Protein AF-A0A8T2GSZ9-F1 (afdb_monomer)

Radius of gyration: 18.35 Å; Cα contacts (8 Å, |Δi|>4): 164; chains: 1; bounding box: 49×45×43 Å

Nearest PDB structures (foldseek):
  5mc7-assembly2_B  TM=7.175E-01  e=2.423E-07  Homo sapiens
  3tjz-assembly2_F  TM=6.979E-01  e=1.659E-07  Bos taurus
  2hf6-assembly1_A  TM=7.114E-01  e=3.538E-07  Homo sapiens
  9c59-assembly1_S  TM=5.978E-01  e=2.427E-03  Homo sapiens

Secondary structure (DSSP, 8-state):
-PPPP-EEEEEEE-TTS-EEEEEE-SSS--SHHHHHHHHHHHHHHHTTS---SS-EEEEETTEEEEE-HHHHHHHTTT---HHHHHHTHHHHHHHHHHHEETTEE----HHHHHHHHHHS---TT--HHHHHHHHHHHHHHHHHHHHH--

Solvent-accessible surface area (backbone atoms only — not comparable to full-atom values): 8787 Å² total; per-residue (Å²): 133,83,75,79,90,49,35,35,35,41,42,30,60,47,100,86,47,48,80,73,49,75,50,74,66,54,78,89,51,86,42,70,72,51,41,55,53,49,48,45,52,49,39,69,64,52,73,77,62,81,83,74,91,44,42,46,75,44,79,52,96,93,33,34,37,35,40,40,58,48,31,50,26,61,66,47,74,71,49,78,46,75,64,53,47,60,78,42,42,69,57,51,53,43,34,47,52,51,28,36,54,98,30,40,82,73,48,50,53,30,68,59,36,37,55,59,38,64,68,71,60,95,59,97,85,70,66,68,62,56,55,53,49,51,49,53,49,50,54,50,50,53,53,51,56,58,64,71,76,103

Organism: NCBI:txid1240361

Mean predicted aligned error: 11.68 Å

InterPro domains:
  IPR011012 Longin-like domain superfamily [SSF64356] (7-116)
  IPR039652 Coatomer subunit zeta [PTHR11043] (69-149)

pLDDT: mean 74.86, std 14.47, range [41.53, 95.31]

Foldseek 3Di:
DDDDQFAQKEFEADPVLHGLDMDGLDCPQVDPVSVSVVSVVCCVVCVPPDDDQKFDQDQDPSHGYTYCHNLVCVLLVNDPDSVSCVVCVQLVVQLVCCQDDSRDGNDIHSVVSSVRSVVPPPDPPDDPVVVVVVVVVVVVVVVVVVVVVD

Sequence (150 aa):
MELPPKVKNILLLDSEGKRVAVKYYSDDWPTNSAQEAFEKSVFTKTQKTNARTEVEVTALENNIVVDSFDAVTLLLRSNVDKREALDNLDLIFLSFDEIIDGGIVLETDANVIAGKAGINSTDPNAPLSEQTISQALATAREHLTRSLMK

Structure (mmCIF, N/CA/C/O backbone):
data_AF-A0A8T2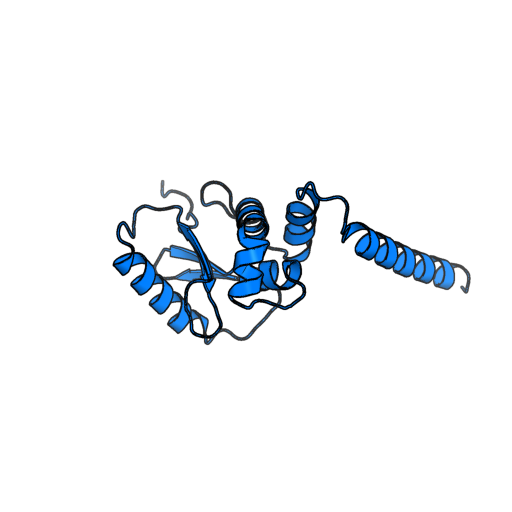GSZ9-F1
#
_entry.id   AF-A0A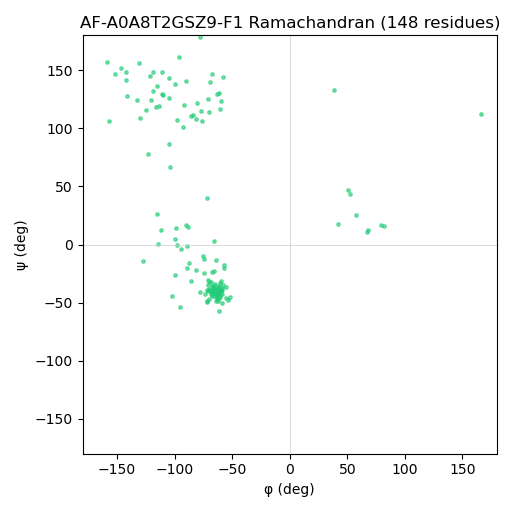8T2GSZ9-F1
#
loop_
_atom_site.group_PDB
_atom_site.id
_atom_site.type_symbol
_atom_site.label_atom_id
_atom_site.label_alt_id
_atom_site.label_comp_id
_atom_site.label_asym_id
_atom_site.label_entity_id
_atom_site.label_seq_id
_atom_site.pdbx_PDB_ins_code
_atom_site.Cartn_x
_atom_site.Cartn_y
_atom_site.Cartn_z
_atom_site.occupancy
_atom_site.B_iso_or_equiv
_atom_site.auth_seq_id
_atom_site.auth_comp_id
_atom_site.auth_asym_id
_atom_site.auth_atom_id
_atom_site.pdbx_PDB_model_num
ATOM 1 N N . MET A 1 1 ? -19.656 -19.171 11.816 1.00 56.03 1 MET A N 1
ATOM 2 C CA . MET A 1 1 ? -18.674 -19.284 10.722 1.00 56.03 1 MET A CA 1
ATOM 3 C C . MET A 1 1 ? -17.959 -17.950 10.673 1.00 56.03 1 MET A C 1
ATOM 5 O O . MET A 1 1 ? -18.612 -16.959 10.377 1.00 56.03 1 MET A O 1
ATOM 9 N N . GLU A 1 2 ? -16.704 -17.894 11.113 1.00 60.56 2 GLU A N 1
ATOM 10 C CA . GLU A 1 2 ? -15.903 -16.670 11.003 1.00 60.56 2 GLU A CA 1
ATOM 11 C C . GLU A 1 2 ? -15.588 -16.411 9.526 1.00 60.56 2 GLU A C 1
ATOM 13 O O . GLU A 1 2 ? -15.376 -17.353 8.758 1.00 60.56 2 GLU A O 1
ATOM 18 N N . LEU A 1 3 ? -15.637 -15.145 9.112 1.00 61.88 3 LEU A N 1
ATOM 19 C CA . LEU A 1 3 ? -15.224 -14.749 7.769 1.00 61.88 3 LEU A CA 1
ATOM 20 C C . LEU A 1 3 ? -13.705 -14.941 7.635 1.00 61.88 3 LEU A C 1
ATOM 22 O O . LEU A 1 3 ? -12.990 -14.739 8.618 1.00 61.88 3 LEU A O 1
ATOM 26 N N . PRO A 1 4 ? -13.199 -15.309 6.443 1.00 66.75 4 PRO A N 1
ATOM 27 C CA . PRO A 1 4 ? -11.762 -15.375 6.217 1.00 66.75 4 PRO A CA 1
ATOM 28 C C . PRO A 1 4 ? -11.133 -14.005 6.507 1.00 66.75 4 PRO A C 1
ATOM 30 O O . PRO A 1 4 ? -11.766 -12.975 6.239 1.00 66.75 4 PRO A O 1
ATOM 33 N N . PRO A 1 5 ? -9.913 -13.970 7.064 1.00 70.69 5 PRO A N 1
ATOM 34 C CA . PRO A 1 5 ? -9.266 -12.714 7.394 1.00 70.69 5 PRO A CA 1
ATOM 35 C C . PRO A 1 5 ? -9.028 -11.920 6.103 1.00 70.69 5 PRO A C 1
ATOM 37 O O . PRO A 1 5 ? -8.522 -12.455 5.117 1.00 70.69 5 PRO A O 1
ATOM 40 N N . LYS A 1 6 ? -9.450 -10.653 6.098 1.00 80.19 6 LYS A N 1
ATOM 41 C CA . LYS A 1 6 ? -9.321 -9.747 4.952 1.00 80.19 6 LYS A CA 1
ATOM 42 C C . LYS A 1 6 ? -8.203 -8.744 5.189 1.00 80.19 6 LYS A C 1
ATOM 44 O O . LYS A 1 6 ? -8.040 -8.245 6.306 1.00 80.19 6 LYS A O 1
ATOM 49 N N . VAL A 1 7 ? -7.478 -8.416 4.125 1.00 87.69 7 VAL A N 1
ATOM 50 C CA . VAL A 1 7 ? -6.577 -7.267 4.107 1.00 87.69 7 VAL A CA 1
ATOM 51 C C . VAL A 1 7 ? -7.388 -6.008 4.331 1.00 87.69 7 VAL A C 1
ATOM 53 O O . VAL A 1 7 ? -8.414 -5.793 3.687 1.00 87.69 7 VAL A O 1
ATOM 56 N N . LYS A 1 8 ? -6.924 -5.182 5.265 1.00 88.94 8 LYS A N 1
ATOM 57 C CA . LYS A 1 8 ? -7.578 -3.915 5.587 1.00 88.94 8 LYS A CA 1
ATOM 58 C C . LYS A 1 8 ? -6.901 -2.730 4.929 1.00 88.94 8 LYS A C 1
ATOM 60 O O . LYS A 1 8 ? -7.554 -1.719 4.692 1.00 88.94 8 LYS A O 1
ATOM 65 N N . ASN A 1 9 ? -5.612 -2.847 4.629 1.00 89.44 9 ASN A N 1
ATOM 66 C CA . ASN A 1 9 ? -4.873 -1.836 3.895 1.00 89.44 9 ASN A CA 1
ATOM 67 C C . ASN A 1 9 ? -3.617 -2.404 3.232 1.00 89.44 9 ASN A C 1
ATOM 69 O O . ASN A 1 9 ? -3.062 -3.419 3.653 1.00 89.44 9 ASN A O 1
ATOM 73 N N . ILE A 1 10 ? -3.188 -1.691 2.198 1.00 90.75 10 ILE A N 1
ATOM 74 C CA . ILE A 1 10 ? -1.859 -1.777 1.603 1.00 90.75 10 ILE A CA 1
ATOM 75 C C . ILE A 1 10 ? -1.199 -0.412 1.735 1.00 90.75 10 ILE A C 1
ATOM 77 O O . ILE A 1 10 ? -1.832 0.617 1.471 1.00 90.75 10 ILE A O 1
ATOM 81 N N . LEU A 1 11 ? 0.043 -0.412 2.207 1.00 89.50 11 LEU A N 1
ATOM 82 C CA . LEU A 1 11 ? 0.783 0.786 2.570 1.00 89.50 11 LEU A CA 1
ATOM 83 C C . LEU A 1 11 ? 2.070 0.869 1.744 1.00 89.50 11 LEU A C 1
ATOM 85 O O . LEU A 1 11 ? 2.722 -0.137 1.457 1.00 89.50 11 LEU A O 1
ATOM 89 N N . LEU A 1 12 ? 2.439 2.098 1.404 1.00 87.44 12 LEU A N 1
ATOM 90 C CA . LEU A 1 12 ? 3.773 2.474 0.966 1.00 87.44 12 LEU A CA 1
ATOM 91 C C . LEU A 1 12 ? 4.200 3.682 1.799 1.00 87.44 12 LEU A C 1
ATOM 93 O O . LEU A 1 12 ? 3.651 4.782 1.654 1.00 87.44 12 LEU A O 1
ATOM 97 N N . LEU A 1 13 ? 5.152 3.461 2.700 1.00 84.94 13 LEU A N 1
ATOM 98 C CA . LEU A 1 13 ? 5.709 4.485 3.579 1.00 84.94 13 LEU A CA 1
ATOM 99 C C . LEU A 1 13 ? 7.158 4.774 3.171 1.00 84.94 13 LEU A C 1
ATOM 101 O O . LEU A 1 13 ? 7.855 3.889 2.681 1.00 84.94 13 LEU A O 1
ATOM 105 N N . ASP A 1 14 ? 7.607 6.012 3.362 1.00 79.44 14 ASP A N 1
ATOM 106 C CA . ASP A 1 14 ? 9.018 6.360 3.202 1.00 79.44 14 ASP A CA 1
ATOM 107 C C . ASP A 1 14 ? 9.857 5.914 4.416 1.00 79.44 14 ASP A C 1
ATOM 109 O O . ASP A 1 14 ? 9.351 5.363 5.398 1.00 79.44 14 ASP A O 1
ATOM 113 N N . SER A 1 15 ? 11.167 6.165 4.362 1.00 75.69 15 SER A N 1
ATOM 114 C CA . SER A 1 15 ? 12.111 5.800 5.426 1.00 75.69 15 SER A CA 1
ATOM 115 C C . SER A 1 15 ? 11.873 6.521 6.759 1.00 75.69 15 SER A C 1
ATOM 117 O O . SER A 1 15 ? 12.429 6.106 7.777 1.00 75.69 15 SER A O 1
ATOM 119 N N . GLU A 1 16 ? 11.052 7.573 6.779 1.00 80.88 16 GLU A N 1
ATOM 120 C CA . GLU A 1 16 ? 10.641 8.296 7.986 1.00 80.88 16 GLU A CA 1
ATOM 121 C C . GLU A 1 16 ? 9.261 7.834 8.495 1.00 80.88 16 GLU A C 1
ATOM 123 O O . GLU A 1 16 ? 8.776 8.327 9.518 1.00 80.88 16 GLU A O 1
ATOM 128 N N . GLY A 1 17 ? 8.624 6.880 7.808 1.00 79.81 17 GLY A N 1
ATOM 129 C CA . GLY A 1 17 ? 7.296 6.365 8.136 1.00 79.81 17 GLY A CA 1
ATOM 130 C C . GLY A 1 17 ? 6.161 7.267 7.674 1.00 79.81 17 GLY A C 1
ATOM 131 O O . GLY A 1 17 ? 5.033 7.149 8.159 1.00 79.81 17 GLY A O 1
ATOM 132 N N . LYS A 1 18 ? 6.441 8.197 6.761 1.00 85.56 18 LYS A N 1
ATOM 133 C CA . LYS A 1 18 ? 5.436 9.079 6.185 1.00 85.56 18 LYS A CA 1
ATOM 134 C C . LYS A 1 18 ? 4.835 8.439 4.940 1.00 85.56 18 LYS A C 1
ATOM 136 O O . LYS A 1 18 ? 5.511 7.818 4.127 1.00 85.56 18 LYS A O 1
ATOM 141 N N . ARG A 1 19 ? 3.523 8.615 4.796 1.00 88.88 19 ARG A N 1
ATOM 142 C CA . ARG A 1 19 ? 2.737 8.073 3.689 1.00 88.88 19 ARG A CA 1
ATOM 143 C C . ARG A 1 19 ? 3.238 8.586 2.337 1.00 88.88 19 ARG A C 1
ATOM 145 O O . ARG A 1 19 ? 3.232 9.796 2.091 1.00 88.88 19 ARG A O 1
ATOM 152 N N . VAL A 1 20 ? 3.584 7.648 1.459 1.00 87.12 20 VAL A N 1
ATOM 153 C CA . VAL A 1 20 ? 3.784 7.877 0.024 1.00 87.12 20 VAL A CA 1
ATOM 154 C C . VAL A 1 20 ? 2.491 7.540 -0.718 1.00 87.12 20 VAL A C 1
ATOM 156 O O . VAL A 1 20 ? 1.934 8.403 -1.391 1.00 87.12 20 VAL A O 1
ATOM 159 N N . ALA A 1 21 ? 1.963 6.330 -0.515 1.00 88.69 21 ALA A N 1
ATOM 160 C CA . ALA A 1 21 ? 0.679 5.882 -1.051 1.00 88.69 21 ALA A CA 1
ATOM 161 C C . ALA A 1 21 ? -0.012 4.917 -0.076 1.00 88.69 21 ALA A C 1
ATOM 163 O O . ALA A 1 21 ? 0.639 4.230 0.709 1.00 88.69 21 ALA A O 1
ATOM 164 N N . VAL A 1 22 ? -1.344 4.879 -0.105 1.00 91.50 22 VAL A N 1
ATOM 165 C CA . VAL A 1 22 ? -2.143 3.960 0.716 1.00 91.50 22 VAL A CA 1
ATOM 166 C C . VAL A 1 22 ? -3.464 3.642 0.033 1.00 91.50 22 VAL A C 1
ATOM 168 O O . VAL A 1 22 ? -4.060 4.515 -0.601 1.00 91.50 22 VAL A O 1
ATOM 171 N N . LYS A 1 23 ? -3.957 2.418 0.219 1.00 91.56 23 LYS A N 1
ATOM 172 C CA . LYS A 1 23 ? -5.334 2.038 -0.109 1.00 91.56 23 LYS A CA 1
ATOM 173 C C . LYS A 1 23 ? -5.934 1.266 1.064 1.00 91.56 23 LYS A C 1
ATOM 175 O O . LYS A 1 23 ? -5.364 0.275 1.517 1.00 91.56 23 LYS A O 1
ATOM 180 N N . TYR A 1 24 ? -7.067 1.752 1.567 1.00 91.69 24 TYR A N 1
ATOM 181 C CA . TYR A 1 24 ? -7.829 1.135 2.652 1.00 91.69 24 TYR A CA 1
ATOM 182 C C . TYR A 1 24 ? -9.008 0.341 2.078 1.00 91.69 24 TYR A C 1
ATOM 184 O O . TYR A 1 24 ? -9.693 0.806 1.170 1.00 91.69 24 TYR A O 1
ATOM 192 N N . TYR A 1 25 ? -9.240 -0.848 2.631 1.00 89.38 25 TYR A N 1
ATOM 193 C CA . TYR A 1 25 ? -10.315 -1.776 2.259 1.00 89.38 25 TYR A CA 1
ATOM 194 C C . TYR A 1 25 ? -11.340 -1.977 3.391 1.00 89.38 25 TYR A C 1
ATOM 196 O O . TYR A 1 25 ? -12.282 -2.753 3.235 1.00 89.38 25 TYR A O 1
ATOM 204 N N . SER A 1 26 ? -11.159 -1.303 4.535 1.00 87.50 26 SER A N 1
ATOM 205 C CA . SER A 1 26 ? -12.114 -1.271 5.648 1.00 87.50 26 SER A CA 1
ATOM 206 C C . SER A 1 26 ? -12.384 0.158 6.121 1.00 87.50 26 SER A C 1
ATOM 208 O O . SER A 1 26 ? -11.540 1.045 5.986 1.00 87.50 26 SER A O 1
ATOM 210 N N . ASP A 1 27 ? -13.549 0.352 6.741 1.00 89.38 27 ASP A N 1
ATOM 211 C CA . ASP A 1 27 ? -13.983 1.633 7.313 1.00 89.38 27 ASP A CA 1
ATOM 212 C C . ASP A 1 27 ? -13.530 1.822 8.777 1.00 89.38 27 ASP A C 1
ATOM 214 O O . ASP A 1 27 ? -14.031 2.696 9.486 1.00 89.38 27 ASP A O 1
ATOM 218 N N . ASP A 1 28 ? -12.576 1.011 9.251 1.00 89.12 28 ASP A N 1
ATOM 219 C CA . ASP A 1 28 ? -12.120 1.022 10.651 1.00 89.12 28 ASP A CA 1
ATOM 220 C C . ASP A 1 28 ? -11.410 2.339 11.034 1.00 89.12 28 ASP A C 1
ATOM 222 O O . ASP A 1 28 ? -11.365 2.710 12.209 1.00 89.12 28 ASP A O 1
ATOM 226 N N . TRP A 1 29 ? -10.884 3.072 10.043 1.00 92.81 29 TRP A N 1
ATOM 227 C CA . TRP A 1 29 ? -10.216 4.369 10.211 1.00 92.81 29 TRP A CA 1
ATOM 228 C C . TRP A 1 29 ? -10.891 5.451 9.351 1.00 92.81 29 TRP A C 1
ATOM 230 O O . TRP A 1 29 ? -10.365 5.835 8.302 1.00 92.81 29 TRP A O 1
ATOM 240 N N . PRO A 1 30 ? -12.048 5.986 9.789 1.00 92.44 30 PRO A N 1
ATOM 241 C CA . PRO A 1 30 ? -12.880 6.882 8.979 1.00 92.44 30 PRO A CA 1
ATOM 242 C C . PRO A 1 30 ? -12.325 8.309 8.854 1.00 92.44 30 PRO A C 1
ATOM 244 O O . PRO A 1 30 ? -12.842 9.113 8.082 1.00 92.44 30 PRO A O 1
ATOM 247 N N . THR A 1 31 ? -11.297 8.661 9.631 1.00 95.31 31 THR A N 1
ATOM 248 C CA . THR A 1 31 ? -10.676 9.993 9.598 1.00 95.31 31 THR A CA 1
ATOM 249 C C . THR A 1 31 ? -9.214 9.888 9.199 1.00 95.31 31 THR A C 1
ATOM 251 O O . THR A 1 31 ? -8.535 8.930 9.570 1.00 95.31 31 THR A O 1
ATOM 254 N N . ASN A 1 32 ? -8.695 10.915 8.520 1.00 92.44 32 ASN A N 1
ATOM 255 C CA . ASN A 1 32 ? -7.278 10.946 8.156 1.00 92.44 32 ASN A CA 1
ATOM 256 C C . ASN A 1 32 ? -6.368 10.874 9.399 1.00 92.44 32 ASN A C 1
ATOM 258 O O . ASN A 1 32 ? -5.397 10.130 9.419 1.00 92.44 32 ASN A O 1
ATOM 262 N N . SER A 1 33 ? -6.739 11.550 10.493 1.00 94.56 33 SER A N 1
ATOM 263 C CA . SER A 1 33 ? -5.971 11.476 11.743 1.00 94.56 33 SER A CA 1
ATOM 264 C C . SER A 1 33 ? -5.900 10.055 12.317 1.00 94.56 33 SER A C 1
ATOM 266 O O . SER A 1 33 ? -4.875 9.694 12.893 1.00 94.56 33 SER A O 1
ATOM 268 N N . ALA A 1 34 ? -6.963 9.254 12.181 1.00 93.56 34 ALA A N 1
ATOM 269 C CA . ALA A 1 34 ? -6.964 7.861 12.623 1.00 93.56 34 ALA A CA 1
ATOM 270 C C . ALA A 1 34 ? -6.091 6.977 11.715 1.00 93.56 34 ALA A C 1
ATOM 272 O O . ALA A 1 34 ? -5.356 6.134 12.225 1.00 93.56 34 ALA A O 1
ATOM 273 N N . GLN A 1 35 ? -6.124 7.211 10.399 1.00 93.44 35 GLN A N 1
ATOM 274 C CA . GLN A 1 35 ? -5.262 6.530 9.425 1.00 93.44 35 GLN A CA 1
ATOM 275 C C . GLN A 1 35 ? -3.778 6.819 9.687 1.00 93.44 35 GLN A C 1
ATOM 277 O O . GLN A 1 35 ? -2.979 5.899 9.813 1.00 93.44 35 GLN A O 1
ATOM 282 N N . GLU A 1 36 ? -3.408 8.090 9.867 1.00 92.38 36 GLU A N 1
ATOM 283 C CA . GL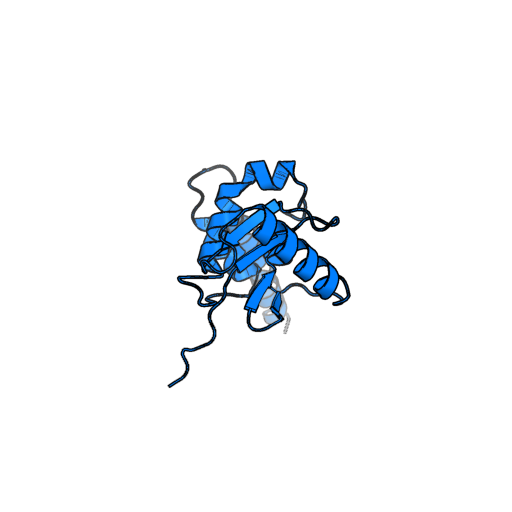U A 1 36 ? -2.025 8.489 10.162 1.00 92.38 36 GLU A CA 1
ATOM 284 C C . GLU A 1 36 ? -1.517 7.908 11.491 1.00 92.38 36 GLU A C 1
ATOM 286 O O . GLU A 1 36 ? -0.350 7.529 11.607 1.00 92.38 36 GLU A O 1
ATOM 291 N N . ALA A 1 37 ? -2.374 7.834 12.514 1.00 92.06 37 ALA A N 1
ATOM 292 C CA . ALA A 1 37 ? -2.019 7.208 13.786 1.00 92.06 37 ALA A CA 1
ATOM 293 C C . ALA A 1 37 ? -1.766 5.700 13.622 1.00 92.06 37 ALA A C 1
ATOM 295 O O . ALA A 1 37 ? -0.797 5.175 14.178 1.00 92.06 37 ALA A O 1
ATOM 296 N N . PHE A 1 38 ? -2.602 5.019 12.834 1.00 91.06 38 PHE A N 1
ATOM 297 C CA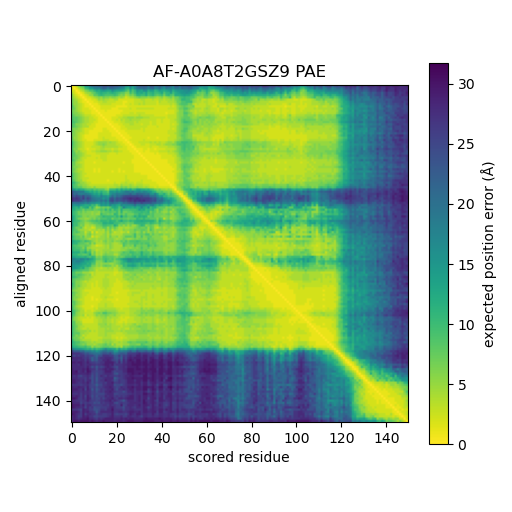 . PHE A 1 38 ? -2.427 3.607 12.518 1.00 91.06 38 PHE A CA 1
ATOM 298 C C . PHE A 1 38 ? -1.142 3.355 11.718 1.00 91.06 38 PHE A C 1
ATOM 300 O O . PHE A 1 38 ? -0.336 2.523 12.128 1.00 91.06 38 PHE A O 1
ATOM 307 N N . GLU A 1 39 ? -0.891 4.120 10.657 1.00 90.44 39 GLU A N 1
ATOM 308 C CA . GLU A 1 39 ? 0.325 4.037 9.832 1.00 90.44 39 GLU A CA 1
ATOM 309 C C . GLU A 1 39 ? 1.600 4.203 10.660 1.00 90.44 39 GLU A C 1
ATOM 311 O O . GLU A 1 39 ? 2.515 3.386 10.564 1.00 90.44 39 GLU A O 1
ATOM 316 N N . LYS A 1 40 ? 1.636 5.197 11.557 1.00 88.50 40 LYS A N 1
ATOM 317 C CA . LYS A 1 40 ? 2.756 5.375 12.495 1.00 88.50 40 LYS A CA 1
ATOM 318 C C . LYS A 1 40 ? 2.952 4.158 13.395 1.00 88.50 40 LYS A C 1
ATOM 320 O O . LYS A 1 40 ? 4.090 3.785 13.689 1.00 88.50 40 LYS A O 1
ATOM 325 N N . SER A 1 41 ? 1.857 3.542 13.846 1.00 87.38 41 SER A N 1
ATOM 326 C CA . SER A 1 41 ? 1.913 2.338 14.679 1.00 87.38 41 SER A CA 1
ATOM 327 C C . SER A 1 41 ? 2.451 1.131 13.907 1.00 87.38 41 SER A C 1
ATOM 329 O O . SER A 1 41 ? 3.267 0.395 14.459 1.00 87.38 41 SER A O 1
ATOM 331 N N . VAL A 1 42 ? 2.052 0.968 12.638 1.00 85.12 42 VAL A N 1
ATOM 332 C CA . VAL A 1 42 ? 2.567 -0.071 11.737 1.00 85.12 42 VAL A CA 1
ATOM 333 C C . VAL A 1 42 ? 4.059 0.135 11.548 1.00 85.12 42 VAL A C 1
ATOM 335 O O . VAL A 1 42 ? 4.828 -0.739 11.931 1.00 85.12 42 VAL A O 1
ATOM 338 N N . PHE A 1 43 ? 4.465 1.319 11.083 1.00 84.25 43 PHE A N 1
ATOM 339 C CA . PHE A 1 43 ? 5.863 1.647 10.820 1.00 84.25 43 PHE A CA 1
ATOM 340 C C . PHE A 1 43 ? 6.755 1.380 12.033 1.00 84.25 43 PHE A C 1
ATOM 342 O O . PHE A 1 43 ? 7.766 0.698 11.933 1.00 84.25 43 PHE A O 1
ATOM 349 N N . THR A 1 44 ? 6.350 1.839 13.220 1.00 84.06 44 THR A N 1
ATOM 350 C CA . THR A 1 44 ? 7.126 1.635 14.455 1.00 84.06 44 THR A CA 1
ATOM 351 C C . THR A 1 44 ? 7.310 0.151 14.791 1.00 84.06 44 THR A C 1
ATOM 353 O O . THR A 1 44 ? 8.329 -0.238 15.369 1.00 84.06 44 THR A O 1
ATOM 356 N N . LYS A 1 45 ? 6.319 -0.686 14.465 1.00 80.25 45 LYS A N 1
ATOM 357 C CA . LYS A 1 45 ? 6.332 -2.120 14.765 1.00 80.25 45 LYS A CA 1
ATOM 358 C C . LYS A 1 45 ? 7.049 -2.940 13.690 1.00 80.25 45 LYS A C 1
ATOM 360 O O . LYS A 1 45 ? 7.674 -3.933 14.051 1.00 80.25 45 LYS A O 1
ATOM 365 N N . THR A 1 46 ? 7.012 -2.519 12.426 1.00 74.94 46 THR A N 1
ATOM 366 C CA . THR A 1 46 ? 7.660 -3.213 11.300 1.00 74.94 46 THR A CA 1
ATOM 367 C C . THR A 1 46 ? 9.109 -2.770 11.071 1.00 74.94 46 THR A C 1
ATOM 369 O O . THR A 1 46 ? 9.901 -3.555 10.566 1.00 74.94 46 THR A O 1
ATOM 372 N N . GLN A 1 47 ? 9.528 -1.593 11.564 1.00 67.44 47 GLN A N 1
ATOM 373 C CA . GLN A 1 47 ? 10.907 -1.075 11.436 1.00 67.44 47 GLN A CA 1
ATOM 374 C C . GLN A 1 47 ? 11.995 -2.011 12.015 1.00 67.44 47 GLN A C 1
ATOM 376 O O . GLN A 1 47 ? 13.176 -1.857 11.711 1.00 67.44 47 GLN A O 1
ATOM 381 N N . LYS A 1 48 ? 11.630 -2.977 12.871 1.00 57.28 48 LYS A N 1
ATOM 382 C CA . LYS A 1 48 ? 12.564 -3.947 13.476 1.00 57.28 48 LYS A CA 1
ATOM 383 C C . LYS A 1 48 ? 12.678 -5.272 12.712 1.00 57.28 48 LYS A C 1
ATOM 385 O O . LYS A 1 48 ? 13.487 -6.114 13.111 1.00 57.28 48 LYS A O 1
ATOM 390 N N . THR A 1 49 ? 11.898 -5.475 11.654 1.00 55.56 49 THR A N 1
ATOM 391 C CA . THR A 1 49 ? 11.939 -6.695 10.845 1.00 55.56 49 THR A CA 1
ATOM 392 C C . THR A 1 49 ? 13.035 -6.546 9.787 1.00 55.56 49 THR A C 1
ATOM 394 O O . THR A 1 49 ? 12.963 -5.707 8.896 1.00 55.56 49 THR A O 1
ATOM 397 N N . ASN A 1 50 ? 14.119 -7.314 9.922 1.00 42.25 50 ASN A N 1
ATOM 398 C CA . ASN A 1 50 ? 15.219 -7.307 8.955 1.00 42.25 50 ASN A CA 1
ATOM 399 C C . ASN A 1 50 ? 14.778 -7.955 7.628 1.00 42.25 50 ASN A C 1
ATOM 401 O O . ASN A 1 50 ? 14.581 -9.165 7.613 1.00 42.25 50 ASN A O 1
ATOM 405 N N . ALA A 1 51 ? 14.725 -7.138 6.567 1.00 48.78 51 ALA A N 1
ATOM 406 C CA . ALA A 1 51 ? 14.927 -7.395 5.128 1.00 48.78 51 ALA A CA 1
ATOM 407 C C . ALA A 1 51 ? 14.411 -8.709 4.496 1.00 48.78 51 ALA A C 1
ATOM 409 O O . ALA A 1 51 ? 14.827 -9.782 4.930 1.00 48.78 51 ALA A O 1
ATOM 410 N N . ARG A 1 52 ? 13.726 -8.614 3.336 1.00 48.09 52 ARG A N 1
ATOM 411 C CA . ARG A 1 52 ? 14.027 -9.342 2.068 1.00 48.09 52 ARG A CA 1
ATOM 412 C C . ARG A 1 52 ? 12.868 -9.279 1.059 1.00 4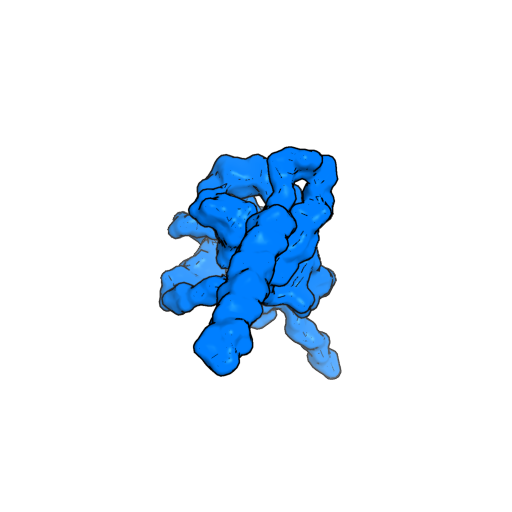8.09 52 ARG A C 1
ATOM 414 O O . ARG A 1 52 ? 11.893 -9.979 1.258 1.00 48.09 52 ARG A O 1
ATOM 421 N N . THR A 1 53 ? 13.087 -8.571 -0.049 1.00 50.38 53 THR A N 1
ATOM 422 C CA . THR A 1 53 ? 12.719 -8.865 -1.460 1.00 50.38 53 THR A CA 1
ATOM 423 C C . THR A 1 53 ? 11.328 -9.454 -1.788 1.00 50.38 53 THR A C 1
ATOM 425 O O . THR A 1 53 ? 11.146 -9.974 -2.888 1.00 50.38 53 THR A O 1
ATOM 428 N N . GLU A 1 54 ? 10.349 -9.369 -0.895 1.00 54.75 54 GLU A N 1
ATOM 429 C CA . GLU A 1 54 ? 8.996 -9.919 -1.020 1.00 54.75 54 GLU A CA 1
ATOM 430 C C . GLU A 1 54 ? 7.998 -8.933 -0.403 1.00 54.75 54 GLU A C 1
ATOM 432 O O . GLU A 1 54 ? 8.316 -8.220 0.548 1.00 54.75 54 GLU A O 1
ATOM 437 N N . VAL A 1 55 ? 6.773 -8.892 -0.937 1.00 55.38 55 VAL A N 1
ATOM 438 C CA . VAL A 1 55 ? 5.685 -8.116 -0.327 1.00 55.38 55 VAL A CA 1
ATOM 439 C C . VAL A 1 55 ? 5.428 -8.652 1.085 1.00 55.38 55 VAL A C 1
ATOM 441 O O . VAL A 1 55 ? 5.021 -9.804 1.255 1.00 55.38 55 VAL A O 1
ATOM 444 N N . GLU A 1 56 ? 5.654 -7.823 2.107 1.00 71.75 56 GLU A N 1
ATOM 445 C CA . GLU A 1 56 ? 5.520 -8.255 3.498 1.00 71.75 56 GLU A CA 1
ATOM 446 C C . GLU A 1 56 ? 4.042 -8.221 3.906 1.00 71.75 56 GLU A C 1
ATOM 448 O O . GLU A 1 56 ? 3.439 -7.159 4.086 1.00 71.75 56 GLU A O 1
ATOM 453 N N . VAL A 1 57 ? 3.442 -9.405 4.052 1.00 74.12 57 VAL A N 1
ATOM 454 C CA . VAL A 1 57 ? 2.086 -9.565 4.589 1.00 74.12 57 VAL A CA 1
ATOM 455 C C . VAL A 1 57 ? 2.181 -9.800 6.093 1.00 74.12 57 VAL A C 1
ATOM 457 O O . VAL A 1 57 ? 2.437 -10.916 6.548 1.00 74.12 57 VAL A O 1
ATOM 460 N N . THR A 1 58 ? 1.934 -8.755 6.878 1.00 74.88 58 THR A N 1
ATOM 461 C CA . THR A 1 58 ? 2.056 -8.802 8.337 1.00 74.88 58 THR A CA 1
ATOM 462 C C . THR A 1 58 ? 0.691 -8.717 9.008 1.00 74.88 58 THR A C 1
ATOM 464 O O . THR A 1 58 ? -0.116 -7.822 8.756 1.00 74.88 58 THR A O 1
ATOM 467 N N . ALA A 1 59 ? 0.427 -9.667 9.906 1.00 73.38 59 ALA A N 1
ATOM 468 C CA . ALA A 1 59 ? -0.739 -9.635 10.776 1.00 73.38 59 ALA A CA 1
ATOM 469 C C . ALA A 1 59 ? -0.434 -8.775 12.011 1.00 73.38 59 ALA A C 1
ATOM 471 O O . ALA A 1 59 ? 0.353 -9.164 12.876 1.00 73.38 59 ALA A O 1
ATOM 472 N N . LEU A 1 60 ? -1.079 -7.614 12.113 1.00 69.38 60 LEU A N 1
ATOM 473 C CA . LEU A 1 60 ? -0.930 -6.687 13.226 1.00 69.38 60 LEU A CA 1
ATOM 474 C C . LEU A 1 60 ? -2.282 -6.373 13.867 1.00 69.38 60 LEU A C 1
ATOM 476 O O . LEU A 1 60 ? -3.127 -5.733 13.250 1.00 69.38 60 LEU A O 1
ATOM 480 N N . GLU A 1 61 ? -2.468 -6.766 15.131 1.00 63.97 61 GLU A N 1
ATOM 481 C CA . GLU A 1 61 ? -3.665 -6.421 15.925 1.00 63.97 61 GLU A CA 1
ATOM 482 C C . GLU A 1 61 ? -4.982 -6.740 15.187 1.00 63.97 61 GLU A C 1
ATOM 484 O O . GLU A 1 61 ? -5.893 -5.919 15.121 1.00 63.97 61 GLU A O 1
ATOM 489 N N . ASN A 1 62 ? -5.067 -7.943 14.606 1.00 64.62 62 ASN A N 1
ATOM 490 C CA . ASN A 1 62 ? -6.190 -8.432 13.785 1.00 64.62 62 ASN A CA 1
ATOM 491 C C . ASN A 1 62 ? -6.371 -7.722 12.431 1.00 64.62 62 ASN A C 1
ATOM 493 O O . ASN A 1 62 ? -7.389 -7.905 11.761 1.00 64.62 62 ASN A O 1
ATOM 497 N N . ASN A 1 63 ? -5.392 -6.930 12.008 1.00 70.38 63 ASN A N 1
ATOM 498 C CA . ASN A 1 63 ? -5.344 -6.317 10.690 1.00 70.38 63 ASN A CA 1
ATOM 499 C C . ASN A 1 63 ? -4.305 -7.069 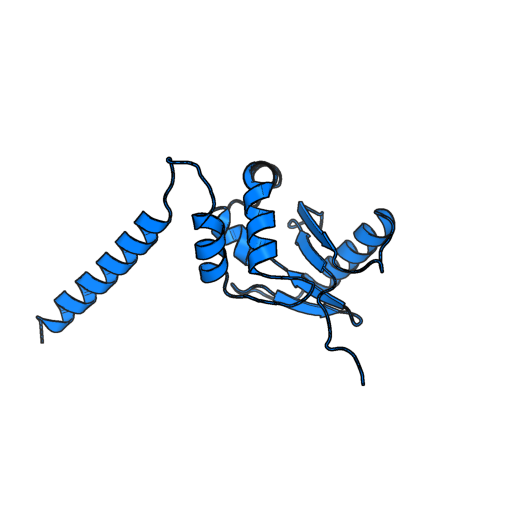9.861 1.00 70.38 63 ASN A C 1
ATOM 501 O O . ASN A 1 63 ? -3.163 -7.206 10.293 1.00 70.38 63 ASN A O 1
ATOM 505 N N . ILE A 1 64 ? -4.684 -7.553 8.680 1.00 78.25 64 ILE A N 1
ATOM 506 C CA . ILE A 1 64 ? -3.682 -7.927 7.684 1.00 78.25 64 ILE A CA 1
ATOM 507 C C . ILE A 1 64 ? -3.255 -6.630 6.999 1.00 78.25 64 ILE A C 1
ATOM 509 O O . ILE A 1 64 ? -4.102 -5.903 6.468 1.00 78.25 64 ILE A O 1
ATOM 513 N N . VAL A 1 65 ? -1.959 -6.351 7.078 1.00 76.56 65 VAL A N 1
ATOM 514 C CA . VAL A 1 65 ? -1.284 -5.195 6.492 1.00 76.56 65 VAL A CA 1
ATOM 515 C C . VAL A 1 65 ? -0.326 -5.707 5.432 1.00 76.56 65 VAL A C 1
ATOM 517 O O . VAL A 1 65 ? 0.364 -6.701 5.651 1.00 76.56 65 VAL A O 1
ATOM 520 N N . VAL A 1 66 ? -0.304 -5.030 4.293 1.00 78.75 66 VAL A N 1
ATOM 521 C CA . VAL A 1 66 ? 0.575 -5.368 3.177 1.00 78.75 66 VAL A CA 1
ATOM 522 C C . VAL A 1 66 ? 1.546 -4.217 2.951 1.00 78.75 66 VAL A C 1
ATOM 524 O O . VAL A 1 66 ? 1.112 -3.100 2.660 1.00 78.75 66 VAL A O 1
ATOM 527 N N . ASP A 1 67 ? 2.841 -4.483 3.109 1.00 78.75 67 ASP A N 1
ATOM 528 C CA . ASP A 1 67 ? 3.908 -3.553 2.741 1.00 78.75 67 ASP A CA 1
ATOM 529 C C . ASP A 1 67 ? 4.365 -3.831 1.306 1.00 78.75 67 ASP A C 1
ATOM 531 O O . ASP A 1 67 ? 4.795 -4.931 0.959 1.00 78.75 67 ASP A O 1
ATOM 535 N N . SER A 1 68 ? 4.233 -2.815 0.460 1.00 80.19 68 SER A N 1
ATOM 536 C CA . SER A 1 68 ? 4.501 -2.888 -0.978 1.00 80.19 68 SER A CA 1
ATOM 537 C C . SER A 1 68 ? 5.872 -2.339 -1.376 1.00 80.19 68 SER A C 1
AT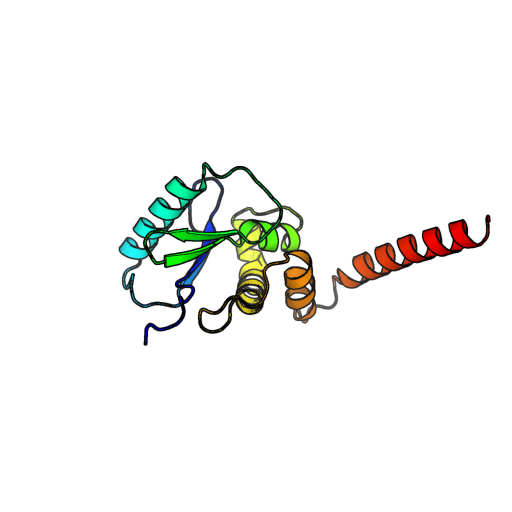OM 539 O O . SER A 1 68 ? 6.165 -2.264 -2.573 1.00 80.19 68 SER A O 1
ATOM 541 N N . PHE A 1 69 ? 6.711 -1.952 -0.405 1.00 78.19 69 PHE A N 1
ATOM 542 C CA . PHE A 1 69 ? 7.970 -1.251 -0.660 1.00 78.19 69 PHE A CA 1
ATOM 543 C C . PHE A 1 69 ? 8.858 -1.961 -1.687 1.00 78.19 69 PHE A C 1
ATOM 545 O O . PHE A 1 69 ? 9.336 -1.315 -2.617 1.00 78.19 69 PHE A O 1
ATOM 552 N N . ASP A 1 70 ? 9.031 -3.281 -1.592 1.00 71.38 70 ASP A N 1
ATOM 553 C CA . ASP A 1 70 ? 9.882 -4.041 -2.518 1.00 71.38 70 ASP A CA 1
ATOM 554 C C . ASP A 1 70 ? 9.321 -4.085 -3.950 1.00 71.38 70 ASP A C 1
ATOM 556 O O . ASP A 1 70 ? 10.061 -3.868 -4.915 1.00 71.38 70 ASP A O 1
ATOM 560 N N . ALA A 1 71 ? 8.008 -4.297 -4.106 1.00 71.44 71 ALA A N 1
ATOM 561 C CA . ALA A 1 71 ? 7.349 -4.308 -5.414 1.00 71.44 71 ALA A CA 1
ATOM 562 C C . ALA A 1 71 ? 7.433 -2.934 -6.100 1.00 71.44 71 ALA A C 1
ATOM 564 O O . ALA A 1 71 ? 7.763 -2.838 -7.284 1.00 71.44 71 ALA A O 1
ATOM 565 N N . VAL A 1 72 ? 7.213 -1.860 -5.339 1.00 77.38 72 VAL A N 1
ATOM 566 C CA . VAL A 1 72 ? 7.321 -0.486 -5.845 1.00 77.38 72 VAL A CA 1
ATOM 567 C C . VAL A 1 72 ? 8.778 -0.110 -6.123 1.00 77.38 72 VAL A C 1
ATOM 569 O O . VAL A 1 72 ? 9.065 0.515 -7.140 1.00 77.38 72 VAL A O 1
ATOM 572 N N . THR A 1 73 ? 9.725 -0.542 -5.290 1.00 76.38 73 THR A N 1
ATOM 573 C CA . THR A 1 73 ? 11.163 -0.328 -5.518 1.00 76.38 73 THR A CA 1
ATOM 574 C C . THR A 1 73 ? 11.621 -0.963 -6.827 1.00 76.38 73 THR A C 1
ATOM 576 O O . THR A 1 73 ? 12.403 -0.356 -7.562 1.00 76.38 73 THR A O 1
ATOM 579 N N . LEU A 1 74 ? 11.126 -2.161 -7.148 1.00 72.75 74 LEU A N 1
ATOM 580 C CA . LEU A 1 74 ? 11.424 -2.821 -8.416 1.00 72.75 74 LEU A CA 1
ATOM 581 C C . LEU A 1 74 ? 10.839 -2.049 -9.610 1.00 72.75 74 LEU A C 1
ATOM 583 O O . LEU A 1 74 ? 11.543 -1.824 -10.595 1.00 72.75 74 LEU A O 1
ATOM 587 N N . LEU A 1 75 ? 9.586 -1.593 -9.501 1.00 73.56 75 LEU A N 1
ATOM 588 C CA . LEU A 1 75 ? 8.909 -0.793 -10.529 1.00 73.56 75 LEU A CA 1
ATOM 589 C C . LEU A 1 75 ? 9.610 0.550 -10.788 1.00 73.56 75 LEU A C 1
ATOM 591 O O . LEU A 1 75 ? 9.803 0.934 -11.940 1.00 73.56 75 LEU A O 1
ATOM 595 N N . LEU A 1 76 ? 10.055 1.226 -9.727 1.00 73.06 76 LEU A N 1
ATOM 596 C CA . LEU A 1 76 ? 10.703 2.541 -9.790 1.00 73.06 76 LEU A CA 1
ATOM 597 C C . LEU A 1 76 ? 12.233 2.463 -9.932 1.00 73.06 76 LEU A C 1
ATOM 599 O O . LEU A 1 76 ? 12.937 3.441 -9.684 1.00 73.06 76 LEU A O 1
ATOM 603 N N . ARG A 1 77 ? 12.781 1.302 -10.325 1.00 71.00 77 ARG A N 1
ATOM 604 C CA . ARG A 1 77 ? 14.224 1.096 -10.578 1.00 71.00 77 ARG A CA 1
ATOM 605 C C . ARG A 1 77 ? 15.114 1.544 -9.410 1.00 71.00 77 ARG A C 1
ATOM 607 O O . ARG A 1 77 ? 16.152 2.175 -9.605 1.00 71.00 77 ARG A O 1
ATOM 614 N N . SER A 1 78 ? 14.695 1.205 -8.194 1.00 68.50 78 SER A N 1
ATOM 615 C CA . SER A 1 78 ? 15.366 1.544 -6.934 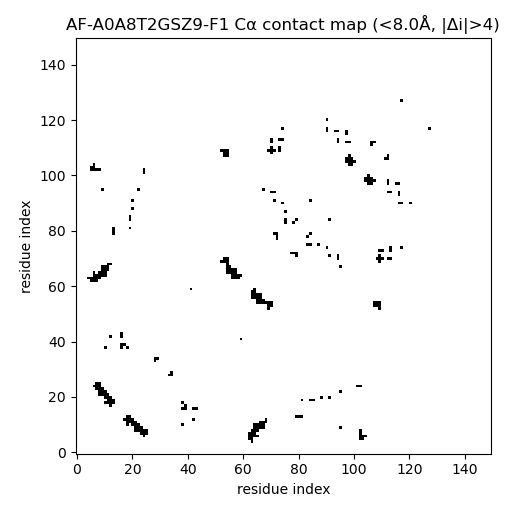1.00 68.50 78 SER A CA 1
ATOM 616 C C . SER A 1 78 ? 15.379 3.029 -6.555 1.00 68.50 78 SER A C 1
ATOM 618 O O . SER A 1 78 ? 16.058 3.383 -5.591 1.00 68.50 78 SER A O 1
ATOM 620 N N . ASN A 1 79 ? 14.619 3.890 -7.242 1.00 67.56 79 ASN A N 1
ATOM 621 C CA . ASN A 1 79 ? 14.429 5.279 -6.833 1.00 67.56 79 ASN A CA 1
ATOM 622 C C . ASN A 1 79 ? 13.036 5.489 -6.221 1.00 67.56 79 ASN A C 1
ATOM 624 O O . ASN A 1 79 ? 12.093 5.867 -6.905 1.00 67.56 79 ASN A O 1
ATOM 628 N N . VAL A 1 80 ? 12.895 5.238 -4.918 1.00 68.38 80 VAL A N 1
ATOM 629 C CA . VAL A 1 80 ? 11.637 5.484 -4.189 1.00 68.38 80 VAL A CA 1
ATOM 630 C C . VAL A 1 80 ? 11.780 6.750 -3.351 1.00 68.38 80 VAL A C 1
ATOM 632 O O . VAL A 1 80 ? 11.818 6.713 -2.123 1.00 68.38 80 VAL A O 1
ATOM 635 N N . ASP A 1 81 ? 11.909 7.890 -4.026 1.00 74.38 81 ASP A N 1
ATOM 636 C CA . ASP A 1 81 ? 11.731 9.192 -3.392 1.00 74.38 81 ASP A CA 1
ATOM 637 C C . ASP A 1 81 ? 10.304 9.709 -3.622 1.00 74.38 81 ASP A C 1
ATOM 639 O O . ASP A 1 81 ? 9.569 9.245 -4.498 1.00 74.38 81 ASP A O 1
ATOM 643 N N . LYS A 1 82 ? 9.882 10.680 -2.807 1.00 76.12 82 LYS A N 1
ATOM 644 C CA . LYS A 1 82 ? 8.513 11.201 -2.853 1.00 76.12 82 LYS A CA 1
ATOM 645 C C . LYS A 1 82 ? 8.141 11.761 -4.229 1.00 76.12 82 LYS A C 1
ATOM 647 O O . LYS A 1 82 ? 6.979 11.684 -4.606 1.00 76.12 82 LYS A O 1
ATOM 652 N N . ARG A 1 83 ? 9.082 12.376 -4.944 1.00 82.81 83 ARG A N 1
ATOM 653 C CA . ARG A 1 83 ? 8.827 12.960 -6.260 1.00 82.81 83 ARG A CA 1
ATOM 654 C C . ARG A 1 83 ? 8.642 11.855 -7.294 1.00 82.81 83 ARG A C 1
ATOM 656 O O . ARG A 1 83 ? 7.629 11.870 -7.977 1.00 82.81 83 ARG A O 1
ATOM 663 N N . GLU A 1 84 ? 9.550 10.885 -7.347 1.00 81.62 84 GLU A N 1
ATOM 664 C CA . GLU A 1 84 ? 9.454 9.760 -8.286 1.00 81.62 84 GLU A CA 1
ATOM 665 C C . GLU A 1 84 ? 8.172 8.947 -8.059 1.00 81.62 84 GLU A C 1
ATOM 667 O O . GLU A 1 84 ? 7.460 8.612 -9.003 1.00 81.62 84 GLU A O 1
ATOM 672 N N . ALA A 1 85 ? 7.818 8.689 -6.797 1.00 81.62 85 ALA A N 1
ATOM 673 C CA . ALA A 1 85 ? 6.584 7.985 -6.467 1.00 81.62 85 ALA A CA 1
ATOM 674 C C . ALA A 1 85 ? 5.322 8.773 -6.861 1.00 81.62 85 ALA A C 1
ATOM 676 O O . ALA A 1 85 ? 4.323 8.173 -7.246 1.00 81.62 85 ALA A O 1
ATOM 677 N N . LEU A 1 86 ? 5.356 10.109 -6.783 1.00 81.44 86 LEU A N 1
ATOM 678 C CA . LEU A 1 86 ? 4.256 10.957 -7.250 1.00 81.44 86 LEU A CA 1
ATOM 679 C C . LEU A 1 86 ? 4.155 10.972 -8.778 1.00 81.44 86 LEU A C 1
ATOM 681 O O . LEU A 1 86 ? 3.045 10.914 -9.302 1.00 81.44 86 LEU A O 1
ATOM 685 N N . ASP A 1 87 ? 5.291 11.018 -9.475 1.00 84.81 87 ASP A N 1
ATOM 686 C CA . ASP A 1 87 ? 5.347 11.009 -10.940 1.00 84.81 87 ASP A CA 1
ATOM 687 C C . ASP A 1 87 ? 4.871 9.655 -11.519 1.00 84.81 87 ASP A C 1
ATOM 689 O O . ASP A 1 87 ? 4.360 9.608 -12.635 1.00 84.81 87 ASP A O 1
ATOM 693 N N . ASN A 1 88 ? 4.952 8.571 -10.735 1.00 84.31 88 ASN A N 1
ATOM 694 C CA . ASN A 1 88 ? 4.534 7.214 -11.115 1.00 84.31 88 ASN A CA 1
ATOM 695 C C . ASN A 1 88 ? 3.358 6.675 -10.274 1.00 84.31 88 ASN A C 1
ATOM 697 O O . ASN A 1 88 ? 3.200 5.463 -10.108 1.00 84.31 88 ASN A O 1
ATOM 701 N N . LEU A 1 89 ? 2.525 7.560 -9.724 1.00 85.81 89 LEU A N 1
ATOM 702 C CA . LEU A 1 89 ? 1.451 7.186 -8.801 1.00 85.81 89 LEU A CA 1
ATOM 703 C C . LEU A 1 89 ? 0.446 6.200 -9.422 1.00 85.81 89 LEU A C 1
ATOM 705 O O . LEU A 1 89 ? 0.025 5.259 -8.752 1.00 85.81 89 LEU A O 1
ATOM 709 N N . ASP A 1 90 ? 0.123 6.352 -10.707 1.00 86.44 90 ASP A N 1
ATOM 710 C CA . ASP A 1 90 ? -0.774 5.435 -11.424 1.00 86.44 90 ASP A CA 1
ATOM 711 C C . ASP A 1 90 ? -0.217 4.002 -11.465 1.00 86.44 90 ASP A C 1
ATOM 713 O O . ASP A 1 90 ? -0.942 3.038 -11.223 1.00 86.44 90 ASP A O 1
ATOM 717 N N . LEU A 1 91 ? 1.092 3.853 -11.691 1.00 85.12 91 LEU A N 1
ATOM 718 C CA . LEU A 1 91 ? 1.770 2.555 -11.704 1.00 85.12 91 LEU A CA 1
ATOM 719 C C . LEU A 1 91 ? 1.791 1.912 -10.309 1.00 85.12 91 LEU A C 1
ATOM 721 O O . LEU A 1 91 ? 1.636 0.696 -10.184 1.00 85.12 91 LEU A O 1
ATOM 725 N N . ILE A 1 92 ? 1.925 2.722 -9.254 1.00 87.75 92 ILE A N 1
ATOM 726 C CA . ILE A 1 92 ? 1.828 2.253 -7.866 1.00 87.75 92 ILE A CA 1
ATOM 727 C C . ILE A 1 92 ? 0.425 1.702 -7.594 1.00 87.75 92 ILE A C 1
ATOM 729 O O . ILE A 1 92 ? 0.301 0.595 -7.072 1.00 87.75 92 ILE A O 1
ATOM 733 N N . PHE A 1 93 ? -0.637 2.409 -7.984 1.00 88.50 93 PHE A N 1
ATOM 734 C CA . PHE A 1 93 ? -2.002 1.913 -7.781 1.00 88.50 93 PHE A CA 1
ATOM 735 C C . PHE A 1 93 ? -2.319 0.671 -8.621 1.00 88.50 93 PHE A C 1
ATOM 737 O O . PHE A 1 93 ? -2.941 -0.249 -8.095 1.00 88.50 93 PHE A O 1
ATOM 744 N N . LEU A 1 94 ? -1.812 0.577 -9.855 1.00 88.94 94 LEU A N 1
ATOM 745 C CA . LEU A 1 94 ? -1.890 -0.660 -10.640 1.00 88.94 94 LEU A CA 1
ATOM 746 C C . LEU A 1 94 ? -1.204 -1.825 -9.919 1.00 88.94 94 LEU A C 1
ATOM 748 O O . LEU A 1 94 ? -1.758 -2.916 -9.845 1.00 88.94 94 LEU A O 1
ATOM 752 N N . SER A 1 95 ? -0.030 -1.593 -9.323 1.00 88.00 95 SER A N 1
ATOM 753 C CA . SER A 1 95 ? 0.642 -2.625 -8.529 1.00 88.00 95 SER A CA 1
ATOM 754 C C . SER A 1 95 ? -0.192 -3.055 -7.317 1.00 88.00 95 SER A C 1
ATOM 756 O O . SER A 1 95 ? -0.244 -4.239 -7.003 1.00 88.00 95 SER A O 1
ATOM 758 N N . PHE A 1 96 ? -0.911 -2.129 -6.672 1.00 91.06 96 PHE A N 1
ATOM 759 C CA . PHE A 1 96 ? -1.791 -2.460 -5.548 1.00 91.06 96 PHE A CA 1
ATOM 760 C C . PHE A 1 96 ? -2.961 -3.341 -5.971 1.00 91.06 96 PHE A C 1
ATOM 762 O O . PHE A 1 96 ? -3.355 -4.207 -5.191 1.00 91.06 96 PHE A O 1
ATOM 769 N N . ASP A 1 97 ? -3.496 -3.132 -7.173 1.00 89.56 97 ASP A N 1
ATOM 770 C CA . ASP A 1 97 ? -4.578 -3.949 -7.723 1.00 89.56 97 ASP A CA 1
ATOM 771 C C . ASP A 1 97 ? -4.088 -5.358 -8.107 1.00 89.56 97 ASP A C 1
ATOM 773 O O . ASP A 1 97 ? -4.800 -6.334 -7.887 1.00 89.56 97 ASP A O 1
ATOM 777 N N . GLU A 1 98 ? -2.847 -5.495 -8.591 1.00 89.00 98 GLU A N 1
ATOM 778 C CA . GLU A 1 98 ? -2.223 -6.808 -8.827 1.00 89.00 98 GLU A CA 1
ATOM 779 C C . GLU A 1 98 ? -1.925 -7.563 -7.520 1.00 89.00 98 GLU A C 1
ATOM 781 O O . GLU A 1 98 ? -1.985 -8.792 -7.484 1.00 89.00 98 GLU A O 1
ATOM 786 N N . ILE A 1 99 ? -1.609 -6.841 -6.438 1.00 88.00 99 ILE A N 1
ATOM 787 C CA . ILE A 1 99 ? -1.348 -7.432 -5.117 1.00 88.00 99 ILE A CA 1
ATOM 788 C C . ILE A 1 99 ? -2.662 -7.808 -4.423 1.00 88.00 99 ILE A C 1
ATOM 790 O O . ILE A 1 99 ? -2.729 -8.852 -3.771 1.00 88.00 99 ILE A O 1
ATOM 794 N N . ILE A 1 100 ? -3.703 -6.970 -4.519 1.00 89.31 100 ILE A N 1
ATOM 795 C CA . ILE A 1 100 ? -4.937 -7.106 -3.734 1.00 89.31 100 ILE A CA 1
ATOM 796 C C . ILE A 1 100 ? -6.185 -6.761 -4.544 1.00 89.31 100 ILE A C 1
ATOM 798 O O . ILE A 1 100 ? -6.359 -5.627 -4.986 1.00 89.31 100 ILE A O 1
ATOM 802 N N . ASP A 1 101 ? -7.152 -7.679 -4.536 1.00 86.12 101 ASP A N 1
ATOM 803 C CA . ASP A 1 101 ? -8.516 -7.430 -5.009 1.00 86.12 101 ASP A CA 1
ATOM 804 C C . ASP A 1 101 ? -9.536 -7.667 -3.884 1.00 86.12 101 ASP A C 1
ATOM 806 O O . ASP A 1 101 ? -9.558 -8.714 -3.236 1.00 86.12 101 ASP A O 1
ATOM 810 N N . GLY A 1 102 ? -10.364 -6.660 -3.589 1.00 82.00 102 GLY A N 1
ATOM 811 C CA . GLY A 1 102 ? -11.434 -6.764 -2.587 1.00 82.00 102 GLY A CA 1
ATOM 812 C C . GLY A 1 102 ? -10.982 -7.143 -1.164 1.00 82.00 102 GLY A C 1
ATOM 813 O O . GLY A 1 102 ? -11.767 -7.717 -0.400 1.00 82.00 102 GLY A O 1
ATOM 814 N N . GLY A 1 103 ? -9.728 -6.848 -0.805 1.00 82.31 103 GLY A N 1
ATOM 815 C CA . GLY A 1 103 ? -9.118 -7.239 0.471 1.00 82.31 103 GLY A CA 1
ATOM 816 C C . GLY A 1 103 ? -8.579 -8.677 0.502 1.00 82.31 103 GLY A C 1
ATOM 817 O O . GLY A 1 103 ? -8.350 -9.213 1.586 1.00 82.31 103 GLY A O 1
ATOM 818 N N . ILE A 1 104 ? -8.396 -9.317 -0.654 1.00 83.56 104 ILE A N 1
ATOM 819 C CA . ILE A 1 104 ? -7.792 -10.647 -0.807 1.00 83.56 104 ILE A CA 1
ATOM 820 C C . ILE A 1 104 ? -6.440 -10.483 -1.502 1.00 83.56 104 ILE A C 1
ATOM 822 O O . ILE A 1 104 ? -6.369 -9.835 -2.541 1.00 83.56 104 ILE A O 1
ATOM 826 N N . VAL A 1 105 ? -5.381 -11.071 -0.939 1.00 85.75 105 VAL A N 1
ATOM 827 C CA . VAL A 1 105 ? -4.051 -11.083 -1.571 1.00 85.75 105 VAL A CA 1
ATOM 828 C C . VAL A 1 105 ? -4.078 -12.013 -2.786 1.00 85.75 105 VAL A C 1
ATOM 830 O O . VAL A 1 105 ? -4.457 -13.178 -2.655 1.00 85.75 105 VAL A O 1
ATOM 833 N N . LEU A 1 106 ? -3.686 -11.493 -3.947 1.00 87.44 106 LEU A N 1
ATOM 834 C CA . LEU A 1 106 ? -3.616 -12.219 -5.216 1.00 87.44 106 LEU A CA 1
ATOM 835 C C . LEU A 1 106 ? -2.183 -12.618 -5.576 1.00 87.44 106 LEU A C 1
ATOM 837 O O . LEU A 1 106 ? -1.954 -13.746 -6.006 1.00 87.44 106 LEU A O 1
ATOM 841 N N . GLU A 1 107 ? -1.235 -11.697 -5.403 1.00 86.00 107 GLU A N 1
ATOM 842 C CA . GLU A 1 107 ? 0.161 -11.856 -5.802 1.00 86.00 107 GLU A CA 1
ATOM 843 C C . GLU A 1 107 ? 1.091 -11.211 -4.771 1.00 86.00 107 GLU A C 1
ATOM 845 O O . GLU A 1 107 ? 0.795 -10.143 -4.237 1.00 86.00 107 GLU A O 1
ATOM 850 N N . THR A 1 108 ? 2.228 -11.851 -4.502 1.00 84.94 108 THR A N 1
ATOM 851 C CA . THR A 1 108 ? 3.242 -11.345 -3.558 1.00 84.94 108 THR A CA 1
ATOM 852 C C . THR A 1 108 ? 4.643 -11.286 -4.160 1.00 84.94 108 THR A C 1
ATOM 854 O O . THR A 1 108 ? 5.518 -10.636 -3.586 1.00 84.94 108 THR A O 1
ATOM 857 N N . ASP A 1 109 ? 4.879 -11.935 -5.308 1.00 78.75 109 ASP A N 1
ATOM 858 C CA . ASP A 1 109 ? 6.168 -11.868 -5.996 1.00 78.75 109 ASP A CA 1
ATOM 859 C C . ASP A 1 109 ? 6.307 -10.531 -6.734 1.00 78.75 109 ASP A C 1
ATOM 861 O O . ASP A 1 109 ? 5.595 -10.242 -7.701 1.00 78.75 109 ASP A O 1
ATOM 865 N N . ALA A 1 110 ? 7.267 -9.718 -6.288 1.00 79.56 110 ALA A N 1
ATOM 866 C CA . ALA A 1 110 ? 7.540 -8.398 -6.842 1.00 79.56 110 ALA A CA 1
ATOM 867 C C . ALA A 1 110 ? 7.804 -8.419 -8.359 1.00 79.56 110 ALA A C 1
ATOM 869 O O . ALA A 1 110 ? 7.364 -7.511 -9.062 1.00 79.56 110 ALA A O 1
ATOM 870 N N . ASN A 1 111 ? 8.473 -9.449 -8.891 1.00 79.19 111 ASN A N 1
ATOM 871 C CA . ASN A 1 111 ? 8.762 -9.555 -10.324 1.00 79.19 111 ASN A CA 1
ATOM 872 C C . ASN A 1 111 ? 7.495 -9.837 -11.125 1.00 79.19 111 ASN A C 1
ATOM 874 O O . ASN A 1 111 ? 7.316 -9.293 -12.217 1.00 79.19 111 ASN A O 1
ATOM 878 N N . VAL A 1 112 ? 6.612 -10.679 -10.586 1.00 83.25 112 VAL A N 1
ATOM 879 C CA . VAL A 1 112 ? 5.336 -10.994 -11.228 1.00 83.25 112 VAL A CA 1
ATOM 880 C C . VAL A 1 112 ? 4.428 -9.766 -11.224 1.00 83.25 112 VAL A C 1
ATOM 882 O O . VAL A 1 112 ? 3.860 -9.434 -12.265 1.00 83.25 112 VAL A O 1
ATOM 885 N N . ILE A 1 113 ? 4.353 -9.049 -10.099 1.00 84.50 113 ILE A N 1
ATOM 886 C CA . ILE A 1 113 ? 3.611 -7.785 -9.976 1.00 84.50 113 ILE A CA 1
ATOM 887 C C . ILE A 1 113 ? 4.149 -6.761 -10.973 1.00 84.50 113 ILE A C 1
ATOM 889 O O . ILE A 1 113 ? 3.378 -6.194 -11.744 1.00 84.50 113 ILE A O 1
ATOM 893 N N . ALA A 1 114 ? 5.468 -6.557 -11.010 1.00 79.88 114 ALA A N 1
ATOM 894 C CA . ALA A 1 114 ? 6.091 -5.592 -11.908 1.00 79.88 114 ALA A CA 1
ATOM 895 C C . ALA A 1 114 ? 5.862 -5.940 -13.385 1.00 79.88 114 ALA A C 1
ATOM 897 O O . ALA A 1 114 ? 5.595 -5.056 -14.198 1.00 79.88 114 ALA A O 1
ATOM 898 N N . GLY A 1 115 ? 5.909 -7.232 -13.721 1.00 77.56 115 GLY A N 1
ATOM 899 C CA . GLY A 1 115 ? 5.574 -7.728 -15.050 1.00 77.56 115 GLY A CA 1
ATOM 900 C C . GLY A 1 115 ? 4.124 -7.432 -15.437 1.00 77.56 115 GLY A C 1
ATOM 901 O O . GLY A 1 115 ? 3.888 -6.943 -16.534 1.00 77.56 115 GLY A O 1
ATOM 902 N N . LYS A 1 116 ? 3.154 -7.683 -14.550 1.00 81.50 116 LYS A N 1
ATOM 903 C CA . LYS A 1 116 ? 1.725 -7.453 -14.833 1.00 81.50 116 LYS A CA 1
ATOM 904 C C . LYS A 1 116 ? 1.375 -5.960 -14.870 1.00 81.50 116 LYS A C 1
ATOM 906 O O . LYS A 1 116 ? 0.795 -5.494 -15.850 1.00 81.50 116 LYS A O 1
ATOM 911 N N . ALA A 1 117 ? 1.798 -5.198 -13.861 1.00 79.81 117 ALA A N 1
ATOM 912 C CA . ALA A 1 117 ? 1.515 -3.768 -13.749 1.00 79.81 117 ALA A CA 1
ATOM 913 C C . ALA A 1 117 ? 2.211 -2.946 -14.851 1.00 79.81 117 ALA A C 1
ATOM 915 O O . ALA A 1 117 ? 1.602 -2.046 -15.427 1.00 79.81 117 ALA A O 1
ATOM 916 N N . GLY A 1 118 ? 3.459 -3.287 -15.197 1.00 67.00 118 GLY A N 1
ATOM 917 C CA . GLY A 1 118 ? 4.251 -2.581 -16.211 1.00 67.00 118 GLY A CA 1
ATOM 918 C C . GLY A 1 118 ? 3.846 -2.848 -17.668 1.00 67.00 118 GLY A C 1
ATOM 919 O O . GLY A 1 118 ? 4.287 -2.127 -18.558 1.00 67.00 118 GLY A O 1
ATOM 920 N N . ILE A 1 119 ? 3.013 -3.860 -17.944 1.00 58.22 119 ILE A N 1
ATOM 921 C CA . ILE A 1 119 ? 2.496 -4.139 -19.300 1.00 58.22 119 ILE A CA 1
ATOM 922 C C . ILE A 1 119 ? 1.290 -3.245 -19.652 1.00 58.22 119 ILE A C 1
ATOM 924 O O . ILE A 1 119 ? 1.029 -3.012 -20.832 1.00 58.22 119 ILE A O 1
ATOM 928 N N . ASN A 1 120 ? 0.582 -2.691 -18.661 1.00 51.78 120 ASN A N 1
ATOM 929 C CA . ASN A 1 120 ? -0.651 -1.920 -18.876 1.00 51.78 120 ASN A CA 1
ATOM 930 C C . ASN A 1 120 ? -0.439 -0.407 -19.096 1.00 51.78 120 ASN A C 1
ATOM 932 O O . ASN A 1 120 ? -1.402 0.317 -19.351 1.00 51.78 120 ASN A O 1
ATOM 936 N N . SER A 1 121 ? 0.799 0.088 -19.050 1.00 47.50 121 SER A N 1
ATOM 937 C CA . SER A 1 121 ? 1.139 1.472 -19.402 1.00 47.50 121 SER A CA 1
ATOM 938 C C . SER A 1 121 ? 1.151 1.673 -20.923 1.00 47.50 121 SER A C 1
ATOM 940 O O . SER A 1 121 ? 2.068 1.247 -21.620 1.00 47.50 121 SER A O 1
ATOM 942 N N . THR A 1 122 ? 0.133 2.355 -21.450 1.00 43.25 122 THR A N 1
ATOM 943 C CA . THR A 1 122 ? -0.042 2.717 -22.871 1.00 43.25 122 THR A CA 1
ATOM 944 C C . THR A 1 122 ? 0.913 3.824 -23.373 1.00 43.25 122 THR A C 1
ATOM 946 O O . THR A 1 122 ? 0.489 4.680 -24.149 1.00 43.25 122 THR A O 1
ATOM 949 N N . ASP A 1 123 ? 2.193 3.824 -22.972 1.00 47.53 123 ASP A N 1
ATOM 950 C CA . ASP A 1 123 ? 3.223 4.747 -23.493 1.00 47.53 123 ASP A CA 1
ATOM 951 C C . ASP A 1 123 ? 4.320 3.994 -24.295 1.00 47.53 123 ASP A C 1
ATOM 953 O O . ASP A 1 123 ? 5.009 3.135 -23.739 1.00 47.53 123 ASP A O 1
ATOM 957 N N . PRO A 1 124 ? 4.509 4.303 -25.598 1.00 44.72 124 PRO A N 1
ATOM 958 C CA . PRO A 1 124 ? 5.440 3.628 -26.511 1.00 44.72 124 PRO A CA 1
ATOM 959 C C . PRO A 1 124 ? 6.952 3.750 -26.234 1.00 44.72 124 PRO A C 1
ATOM 961 O O . PRO A 1 124 ? 7.720 3.260 -27.062 1.00 44.72 124 PRO A O 1
ATOM 964 N N . ASN A 1 125 ? 7.418 4.398 -25.157 1.00 49.84 125 ASN A N 1
ATOM 965 C CA . ASN A 1 125 ? 8.852 4.702 -24.972 1.00 49.84 125 ASN A CA 1
ATOM 966 C C . ASN A 1 125 ? 9.606 3.977 -23.841 1.00 49.84 125 ASN A C 1
ATOM 968 O O . ASN A 1 125 ? 10.760 4.325 -23.584 1.00 49.84 125 ASN A O 1
ATOM 972 N N . ALA A 1 126 ? 9.065 2.926 -23.220 1.00 52.94 126 ALA A N 1
ATOM 973 C CA . ALA A 1 126 ? 9.922 2.001 -22.463 1.00 52.94 126 ALA A CA 1
ATOM 974 C C . ALA A 1 126 ? 9.324 0.594 -22.288 1.00 52.94 126 ALA A C 1
ATOM 976 O O . ALA A 1 126 ? 8.482 0.408 -21.413 1.00 52.94 126 ALA A O 1
ATOM 977 N N . PRO A 1 127 ? 9.820 -0.441 -22.996 1.00 43.09 127 PRO A N 1
ATOM 978 C CA . PRO A 1 127 ? 9.477 -1.815 -22.656 1.00 43.09 127 PRO A CA 1
ATOM 979 C C . PRO A 1 127 ? 10.569 -2.467 -21.793 1.00 43.09 127 PRO A C 1
ATOM 981 O O . PRO A 1 127 ? 11.616 -2.892 -22.280 1.00 43.09 127 PRO A O 1
ATOM 984 N N . LEU A 1 128 ? 10.269 -2.649 -20.503 1.00 43.94 128 LEU A N 1
ATOM 985 C CA . LEU A 1 128 ? 10.952 -3.596 -19.603 1.00 43.94 128 LEU A CA 1
ATOM 986 C C . LEU A 1 128 ? 10.898 -5.042 -20.155 1.00 43.94 128 LEU A C 1
ATOM 988 O O . LEU A 1 128 ? 11.761 -5.864 -19.850 1.00 43.94 128 LEU A O 1
ATOM 992 N N . SER A 1 129 ? 9.952 -5.330 -21.061 1.00 48.28 129 SER A N 1
ATOM 993 C CA . SER A 1 129 ? 9.898 -6.580 -21.824 1.00 48.28 129 SER A CA 1
ATOM 994 C C . SER A 1 129 ? 11.145 -6.813 -22.680 1.00 48.28 129 SER A C 1
ATOM 996 O O . SER A 1 129 ? 11.536 -7.962 -22.849 1.00 48.28 129 SER A O 1
ATOM 998 N N . GLU A 1 130 ? 11.821 -5.773 -23.188 1.00 41.53 130 GLU A N 1
ATOM 999 C CA . GLU A 1 130 ? 13.084 -5.949 -23.923 1.00 41.53 130 GLU A CA 1
ATOM 1000 C C . GLU A 1 130 ? 14.233 -6.366 -23.003 1.00 41.53 130 GLU A C 1
ATOM 1002 O O . GLU A 1 130 ? 15.104 -7.124 -23.431 1.00 41.53 130 GLU A O 1
ATOM 1007 N N . GLN A 1 131 ? 14.225 -5.948 -21.733 1.00 44.53 131 GLN A N 1
ATOM 1008 C CA . GLN A 1 131 ? 15.207 -6.404 -20.747 1.00 44.53 131 GLN A CA 1
ATOM 1009 C C . GLN A 1 131 ? 14.940 -7.847 -20.318 1.00 44.53 131 GLN A C 1
ATOM 1011 O O . GLN A 1 131 ? 15.881 -8.639 -20.297 1.00 44.53 131 GLN A O 1
ATOM 1016 N N . THR A 1 132 ? 13.684 -8.235 -20.077 1.00 52.41 132 THR A N 1
ATOM 1017 C CA . THR A 1 132 ? 13.346 -9.628 -19.743 1.00 52.41 132 THR A CA 1
ATOM 1018 C C . THR A 1 132 ? 13.575 -10.564 -20.931 1.00 52.41 132 THR A C 1
ATOM 1020 O O . THR A 1 132 ? 14.115 -11.649 -20.745 1.00 52.41 132 THR A O 1
ATOM 1023 N N . ILE A 1 133 ? 13.259 -10.144 -22.164 1.00 52.31 133 ILE A N 1
ATOM 1024 C CA . ILE A 1 133 ? 13.551 -10.925 -23.378 1.00 52.31 133 ILE A CA 1
ATOM 1025 C C . ILE A 1 133 ? 15.061 -10.996 -23.619 1.00 52.31 133 ILE A C 1
ATOM 1027 O O . ILE A 1 133 ? 15.565 -12.076 -23.909 1.00 52.31 133 ILE A O 1
ATOM 1031 N N . SER A 1 134 ? 15.810 -9.900 -23.455 1.00 47.94 134 SER A N 1
ATOM 1032 C CA . SER A 1 134 ? 17.271 -9.912 -23.624 1.00 47.94 134 SER A CA 1
ATOM 1033 C C . SER A 1 134 ? 17.963 -10.783 -22.576 1.00 47.94 134 SER A C 1
ATOM 1035 O O . SER A 1 134 ? 18.891 -11.516 -22.913 1.00 47.94 134 SER A O 1
ATOM 1037 N N . GLN A 1 135 ? 17.500 -10.754 -21.323 1.00 57.72 135 GLN A N 1
ATOM 1038 C CA . GLN A 1 135 ? 18.008 -11.614 -20.253 1.00 57.72 135 GLN A CA 1
ATOM 1039 C C . GLN A 1 135 ? 17.610 -13.077 -20.469 1.00 57.72 135 GLN A C 1
ATOM 1041 O O . GLN A 1 135 ? 18.481 -13.940 -20.432 1.00 57.72 135 GLN A O 1
ATOM 1046 N N . ALA A 1 136 ? 16.346 -13.367 -20.795 1.00 53.34 136 ALA A N 1
ATOM 1047 C CA . ALA A 1 136 ? 15.893 -14.722 -21.107 1.00 53.34 136 ALA A CA 1
ATOM 1048 C C . ALA A 1 136 ? 16.624 -15.303 -22.331 1.00 53.34 136 ALA A C 1
ATOM 1050 O O . ALA A 1 136 ? 17.030 -16.464 -22.313 1.00 53.34 136 ALA A O 1
ATOM 1051 N N . LEU A 1 137 ? 16.869 -14.493 -23.368 1.00 61.09 137 LEU A N 1
ATOM 1052 C CA . LEU A 1 137 ? 17.652 -14.869 -24.547 1.00 61.09 137 LEU A CA 1
ATOM 1053 C C . LEU A 1 137 ? 19.130 -15.085 -24.199 1.00 61.09 137 LEU A C 1
ATOM 1055 O O . LEU A 1 137 ? 19.738 -16.035 -24.693 1.00 61.09 137 LEU A O 1
ATOM 1059 N N . ALA A 1 138 ? 19.714 -14.247 -23.339 1.00 65.31 138 ALA A N 1
ATOM 1060 C CA . ALA A 1 138 ? 21.086 -14.418 -22.867 1.00 65.31 138 ALA A CA 1
ATOM 1061 C C . ALA A 1 138 ? 21.247 -15.724 -22.071 1.00 65.31 138 ALA A C 1
ATOM 1063 O O . ALA A 1 138 ? 22.155 -16.506 -22.361 1.00 65.31 138 ALA A O 1
ATOM 1064 N N . THR A 1 139 ? 20.326 -16.011 -21.147 1.00 70.44 139 THR A N 1
ATOM 1065 C CA . THR A 1 139 ? 20.295 -17.260 -20.374 1.00 70.44 139 THR A CA 1
ATOM 1066 C C . THR A 1 139 ? 20.069 -18.474 -21.278 1.00 70.44 139 THR A C 1
ATOM 1068 O O . THR A 1 139 ? 20.776 -19.477 -21.153 1.00 70.44 139 THR A O 1
ATOM 1071 N N . ALA A 1 140 ? 19.155 -18.382 -22.251 1.00 62.56 140 ALA A N 1
ATOM 1072 C CA . ALA A 1 140 ? 18.922 -19.439 -23.235 1.00 62.56 140 ALA A CA 1
ATOM 1073 C C . ALA A 1 140 ? 20.160 -19.697 -24.112 1.00 62.56 140 ALA A C 1
ATOM 1075 O O . ALA A 1 140 ? 20.512 -20.853 -24.366 1.00 62.56 140 ALA A O 1
ATOM 1076 N N . ARG A 1 141 ? 20.872 -18.639 -24.530 1.00 69.56 141 ARG A N 1
ATOM 1077 C CA . ARG A 1 141 ? 22.120 -18.751 -25.300 1.00 69.56 141 ARG A CA 1
ATOM 1078 C C . ARG A 1 141 ? 23.207 -19.451 -24.494 1.00 69.56 141 ARG A C 1
ATOM 1080 O O . ARG A 1 141 ? 23.910 -20.304 -25.033 1.00 69.56 141 ARG A O 1
ATOM 1087 N N . GLU A 1 142 ? 23.344 -19.125 -23.214 1.00 74.38 142 GLU A N 1
ATOM 1088 C CA . GLU A 1 142 ? 24.336 -19.751 -22.341 1.00 74.38 142 GLU A CA 1
ATOM 1089 C C . GLU A 1 142 ? 24.037 -21.243 -22.117 1.00 74.38 142 GLU A C 1
ATOM 1091 O O . GLU A 1 142 ? 24.943 -22.077 -22.195 1.00 74.38 142 GLU A O 1
ATOM 1096 N N . HIS A 1 143 ? 22.760 -21.602 -21.950 1.00 70.94 143 HIS A N 1
ATOM 1097 C CA . HIS A 1 143 ? 22.321 -22.995 -21.848 1.00 70.94 143 HIS A CA 1
ATOM 1098 C C . HIS A 1 143 ? 22.586 -23.805 -23.127 1.00 70.94 143 HIS A C 1
ATOM 1100 O O . HIS A 1 143 ? 23.117 -24.914 -23.045 1.00 70.94 143 HIS A O 1
ATOM 1106 N N . LEU A 1 144 ? 22.291 -23.247 -24.306 1.00 72.44 144 LEU A N 1
ATOM 1107 C CA . LEU A 1 144 ? 22.612 -23.872 -25.597 1.00 72.44 144 LEU A CA 1
ATOM 1108 C C . LEU A 1 144 ? 24.119 -24.082 -25.768 1.00 72.44 144 LEU A C 1
ATOM 1110 O O . LEU A 1 144 ? 24.567 -25.161 -26.147 1.00 72.44 144 LEU A O 1
ATOM 1114 N N . THR A 1 145 ? 24.909 -23.067 -25.427 1.00 76.12 145 THR A N 1
ATOM 1115 C CA . THR A 1 145 ? 26.369 -23.094 -25.576 1.00 76.12 145 THR A CA 1
ATOM 1116 C C . THR A 1 145 ? 27.007 -24.142 -24.655 1.00 76.12 145 THR A C 1
ATOM 1118 O O . THR A 1 145 ? 27.912 -24.864 -25.070 1.00 76.12 145 THR A O 1
ATOM 1121 N N . ARG A 1 146 ? 26.492 -24.302 -23.428 1.00 74.25 146 ARG A N 1
ATOM 1122 C CA . ARG A 1 146 ? 26.919 -25.362 -22.496 1.00 74.25 146 ARG A CA 1
ATOM 1123 C C . ARG A 1 146 ? 26.473 -26.760 -22.929 1.00 74.25 146 ARG A C 1
ATOM 1125 O O . ARG A 1 146 ? 27.190 -27.719 -22.661 1.00 74.25 146 ARG A O 1
ATOM 1132 N N . SER A 1 147 ? 25.320 -26.888 -23.589 1.00 72.00 147 SER A N 1
ATOM 1133 C CA . SER A 1 147 ? 24.835 -28.174 -24.109 1.00 72.00 147 SER A CA 1
ATOM 1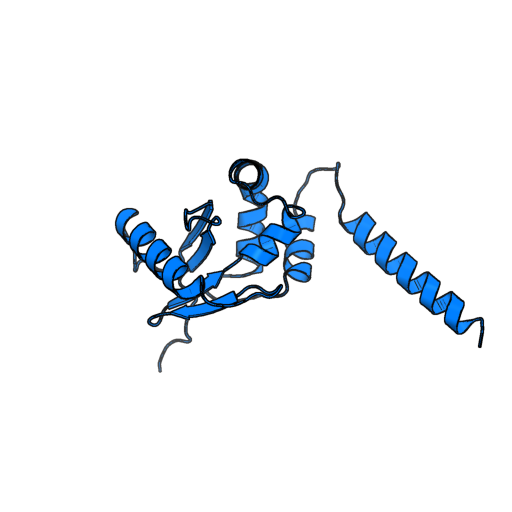134 C C . SER A 1 147 ? 25.586 -28.645 -25.358 1.00 72.00 147 SER A C 1
ATOM 1136 O O . SER A 1 147 ? 25.592 -29.840 -25.624 1.00 72.00 147 SER A O 1
ATOM 1138 N N . LEU A 1 148 ? 26.194 -27.730 -26.120 1.00 67.75 148 LEU A N 1
ATOM 1139 C CA . LEU A 1 148 ? 26.979 -28.042 -27.322 1.00 67.75 148 LEU A CA 1
ATOM 1140 C C . LEU A 1 148 ? 28.459 -28.348 -27.027 1.00 67.75 148 LEU A C 1
ATOM 1142 O O . LEU A 1 148 ? 29.147 -28.887 -27.886 1.00 67.75 148 LEU A O 1
ATOM 1146 N N . MET A 1 149 ? 28.954 -27.996 -25.834 1.00 68.88 149 MET A N 1
ATOM 1147 C CA . MET A 1 149 ? 30.332 -28.258 -25.382 1.00 68.88 149 MET A CA 1
ATOM 1148 C C . MET A 1 149 ? 30.464 -29.498 -24.474 1.00 68.88 149 MET A C 1
ATOM 1150 O O . MET A 1 149 ? 31.489 -29.665 -23.810 1.00 68.88 149 MET A O 1
ATOM 1154 N N . LYS A 1 150 ? 29.439 -30.354 -24.429 1.00 47.91 150 LYS A N 1
ATOM 1155 C CA . LYS A 1 150 ? 29.482 -31.687 -23.814 1.00 47.91 150 LYS A CA 1
ATOM 1156 C C . LYS A 1 150 ? 29.417 -32.773 -24.874 1.00 47.91 150 LYS A C 1
ATOM 1158 O O . LYS A 1 150 ? 28.700 -32.558 -25.873 1.00 47.91 150 LYS A O 1
#